Protein AF-A0A7N4PPQ4-F1 (afdb_monomer_lite)

Structure (mmCIF, N/CA/C/O backbone):
data_AF-A0A7N4PPQ4-F1
#
_entry.id   AF-A0A7N4PPQ4-F1
#
loop_
_atom_site.group_PDB
_atom_site.id
_atom_site.type_symbol
_atom_site.label_atom_id
_atom_site.label_alt_id
_atom_site.label_comp_id
_atom_site.label_asym_id
_atom_site.label_entity_id
_atom_site.label_seq_id
_atom_site.pdbx_PDB_ins_code
_atom_site.Cartn_x
_atom_site.Cartn_y
_atom_site.Cartn_z
_atom_site.occupancy
_atom_site.B_iso_or_equiv
_atom_site.auth_seq_id
_atom_site.auth_comp_id
_atom_site.auth_asym_id
_atom_site.auth_atom_id
_atom_site.pdbx_PDB_model_num
ATOM 1 N N . MET A 1 1 ? 6.849 7.193 77.019 1.00 42.78 1 MET A N 1
ATOM 2 C CA . MET A 1 1 ? 5.986 6.550 76.011 1.00 42.78 1 MET A CA 1
ATOM 3 C C . MET A 1 1 ? 5.806 7.582 74.919 1.00 42.78 1 MET A C 1
ATOM 5 O O . MET A 1 1 ? 5.351 8.672 75.231 1.00 42.78 1 MET A O 1
ATOM 9 N N . GLU A 1 2 ? 6.365 7.298 73.743 1.00 38.66 2 GLU A N 1
ATOM 10 C CA . GLU A 1 2 ? 6.450 8.199 72.587 1.00 38.66 2 GLU A CA 1
ATOM 11 C C . GLU A 1 2 ? 5.072 8.502 71.993 1.00 38.66 2 GLU A C 1
ATOM 13 O O . GLU A 1 2 ? 4.252 7.597 71.858 1.00 38.66 2 GLU A O 1
ATOM 18 N N . ASP A 1 3 ? 4.867 9.759 71.603 1.00 46.66 3 ASP A N 1
ATOM 19 C CA . ASP A 1 3 ? 3.750 10.216 70.779 1.00 46.66 3 ASP A CA 1
ATOM 20 C C . ASP A 1 3 ? 4.324 10.508 69.380 1.00 46.66 3 ASP A C 1
ATOM 22 O O . ASP A 1 3 ? 5.116 11.437 69.201 1.00 46.66 3 ASP A O 1
ATOM 26 N N . GLY A 1 4 ? 4.053 9.617 68.422 1.00 46.53 4 GLY A N 1
ATOM 27 C CA . GLY A 1 4 ? 4.576 9.672 67.052 1.00 46.53 4 GLY A CA 1
ATOM 28 C C . GLY A 1 4 ? 3.547 10.263 66.078 1.00 46.53 4 GLY A C 1
ATOM 29 O O . GLY A 1 4 ? 2.352 10.057 66.271 1.00 46.53 4 GLY A O 1
ATOM 30 N N . PRO A 1 5 ? 3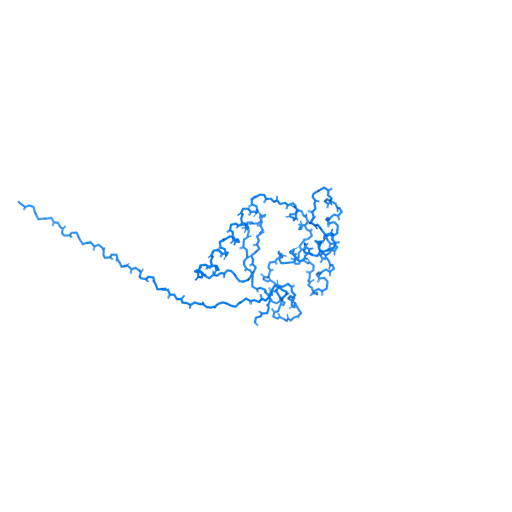.962 10.986 65.019 1.00 52.06 5 PRO A N 1
ATOM 31 C CA . PRO A 1 5 ? 3.038 11.744 64.183 1.00 52.06 5 PRO A CA 1
ATOM 32 C C . PRO A 1 5 ? 2.217 10.839 63.254 1.00 52.06 5 PRO A C 1
ATOM 34 O O . PRO A 1 5 ? 2.758 10.016 62.509 1.00 52.06 5 PRO A O 1
ATOM 37 N N . ASP A 1 6 ? 0.900 11.058 63.257 1.00 54.75 6 ASP A N 1
ATOM 38 C CA . ASP A 1 6 ? -0.069 10.416 62.370 1.00 54.75 6 ASP A CA 1
ATOM 39 C C . ASP A 1 6 ? 0.325 10.568 60.895 1.00 54.75 6 ASP A C 1
ATOM 41 O O . ASP A 1 6 ? 0.257 11.642 60.286 1.00 54.75 6 ASP A O 1
ATOM 45 N N . THR A 1 7 ? 0.721 9.453 60.286 1.00 51.72 7 THR A N 1
ATOM 46 C CA . THR A 1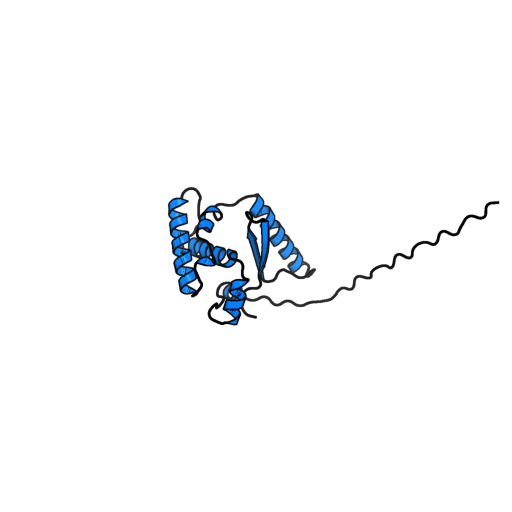 7 ? 1.053 9.399 58.865 1.00 51.72 7 THR A CA 1
ATOM 47 C C . THR A 1 7 ? -0.244 9.452 58.055 1.00 51.72 7 THR A C 1
ATOM 49 O O . THR A 1 7 ? -0.927 8.441 57.876 1.00 51.72 7 THR A O 1
ATOM 52 N N . LYS A 1 8 ? -0.608 10.638 57.549 1.00 55.53 8 LYS A N 1
ATOM 53 C CA . LYS A 1 8 ? -1.697 10.804 56.571 1.00 55.53 8 LYS A CA 1
ATOM 54 C C . LYS A 1 8 ? -1.403 9.954 55.331 1.00 55.53 8 LYS A C 1
ATOM 56 O O . LYS A 1 8 ? -0.607 10.341 54.479 1.00 55.53 8 LYS A O 1
ATOM 61 N N . LYS A 1 9 ? -2.061 8.796 55.217 1.00 56.31 9 LYS A N 1
ATOM 62 C CA . LYS A 1 9 ? -2.070 7.992 53.989 1.00 56.31 9 LYS A CA 1
ATOM 63 C C . LYS A 1 9 ? -2.677 8.831 52.864 1.00 56.31 9 LYS A C 1
ATOM 65 O O . LYS A 1 9 ? -3.834 9.239 52.951 1.00 56.31 9 LYS A O 1
ATOM 70 N N . ALA A 1 10 ? -1.895 9.089 51.819 1.00 58.28 10 ALA A N 1
ATOM 71 C CA . ALA A 1 10 ? -2.388 9.686 50.588 1.00 58.28 10 ALA A CA 1
ATOM 72 C C . ALA A 1 10 ? -3.494 8.787 50.015 1.00 58.28 10 ALA A C 1
ATOM 74 O O . ALA A 1 10 ? -3.274 7.605 49.745 1.00 58.28 10 ALA A O 1
ATOM 75 N N . LYS A 1 11 ? -4.700 9.339 49.883 1.00 59.59 11 LYS A N 1
ATOM 76 C CA . LYS A 1 11 ? -5.835 8.671 49.253 1.00 59.59 11 LYS A CA 1
ATOM 77 C C . LYS A 1 11 ? -5.504 8.535 47.764 1.00 59.59 11 LYS A C 1
ATOM 79 O O . LYS A 1 11 ? -5.568 9.515 47.031 1.00 59.59 11 LYS A O 1
ATOM 84 N N . LEU A 1 12 ? -5.087 7.340 47.341 1.00 60.00 12 LEU A N 1
ATOM 85 C CA . LEU A 1 12 ? -5.049 6.973 45.927 1.00 60.00 12 LEU A CA 1
ATOM 86 C C . LEU A 1 12 ? -6.494 7.013 45.420 1.00 60.00 12 LEU A C 1
ATOM 88 O O . LEU A 1 12 ? -7.286 6.121 45.713 1.00 60.00 12 LEU A O 1
ATOM 92 N N . GLU A 1 13 ? -6.851 8.088 44.725 1.00 62.00 13 GLU A N 1
ATOM 93 C CA . GLU A 1 13 ? -8.080 8.160 43.941 1.00 62.00 13 GLU A CA 1
ATOM 94 C C . GLU A 1 13 ? -7.976 7.074 42.860 1.00 62.00 13 GLU A C 1
ATOM 96 O O . GLU A 1 13 ? -7.154 7.156 41.948 1.00 62.00 13 GLU A O 1
ATOM 101 N N . ALA A 1 14 ? -8.738 5.991 43.022 1.00 63.66 14 ALA A N 1
ATOM 102 C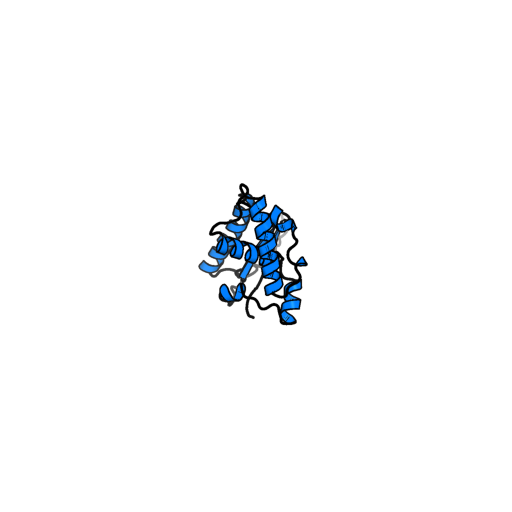 CA . ALA A 1 14 ? -8.799 4.921 42.043 1.00 63.66 14 ALA A CA 1
ATOM 103 C C . ALA A 1 14 ? -9.497 5.467 40.795 1.00 63.66 14 ALA A C 1
ATOM 105 O O . ALA A 1 14 ? -10.707 5.682 40.805 1.00 63.66 14 ALA A O 1
ATOM 106 N N . THR A 1 15 ? -8.736 5.723 39.733 1.00 72.00 15 THR A N 1
ATOM 107 C CA . THR A 1 15 ? -9.292 6.099 38.433 1.00 72.00 15 THR A CA 1
ATOM 108 C C . THR A 1 15 ? -10.144 4.942 37.915 1.00 72.00 15 THR A C 1
ATOM 110 O O . THR A 1 15 ? -9.629 3.946 37.405 1.00 72.00 15 THR A O 1
ATOM 113 N N . GLU A 1 16 ? -11.459 5.045 38.087 1.00 76.44 16 GLU A N 1
ATOM 114 C CA . GLU A 1 16 ? -12.406 4.045 37.610 1.00 76.44 16 GLU A CA 1
ATOM 115 C C . GLU A 1 16 ? -12.423 4.057 36.075 1.00 76.44 16 GLU A C 1
ATOM 117 O O . GLU A 1 16 ? -12.710 5.070 35.435 1.00 76.44 16 GLU A O 1
ATOM 122 N N . THR A 1 17 ? -12.062 2.929 35.461 1.00 80.44 17 THR A N 1
ATOM 123 C CA . THR A 1 17 ? -12.085 2.785 34.002 1.00 80.44 17 THR A CA 1
ATOM 124 C C . THR A 1 17 ? -13.473 2.324 33.576 1.00 80.44 17 THR A C 1
ATOM 126 O O . THR A 1 17 ? -13.873 1.200 33.876 1.00 80.44 17 THR A O 1
ATOM 129 N N . THR A 1 18 ? -14.209 3.169 32.855 1.00 85.06 18 THR A N 1
ATOM 130 C CA . THR A 1 18 ? -15.525 2.814 32.307 1.00 85.06 18 THR A CA 1
ATOM 131 C C . THR A 1 18 ? -15.390 2.266 30.886 1.00 85.06 18 THR A C 1
ATOM 133 O O . THR A 1 18 ? -14.704 2.834 30.036 1.00 85.06 18 THR A O 1
ATOM 136 N N . MET A 1 19 ? -16.036 1.130 30.609 1.00 88.75 19 MET A N 1
ATOM 137 C CA . MET A 1 19 ? -16.064 0.549 29.263 1.00 88.75 19 MET A CA 1
ATOM 138 C C . MET A 1 19 ? -17.165 1.209 28.431 1.00 88.75 19 MET A C 1
ATOM 140 O O . MET A 1 19 ? -18.334 1.190 28.812 1.00 88.75 19 MET A O 1
ATOM 144 N N . VAL A 1 20 ? -16.804 1.751 27.266 1.00 93.81 20 VAL A N 1
ATOM 145 C CA . VAL A 1 20 ? -17.749 2.375 26.329 1.00 93.81 20 VAL A CA 1
ATOM 146 C C . VAL A 1 20 ? -17.803 1.566 25.041 1.00 93.81 20 VAL A C 1
ATOM 148 O O . VAL A 1 20 ? -16.781 1.332 24.399 1.00 93.81 20 VAL A O 1
ATOM 151 N N . LYS A 1 21 ? -19.011 1.170 24.627 1.00 94.94 21 LYS A N 1
ATOM 152 C CA . LYS A 1 21 ? -19.228 0.520 23.330 1.00 94.94 21 LYS A CA 1
ATOM 153 C C . LYS A 1 21 ? -19.153 1.559 22.212 1.00 94.94 21 LYS A C 1
ATOM 155 O O . LYS A 1 21 ? -19.837 2.579 22.262 1.00 94.94 21 LYS A O 1
ATOM 160 N N . LYS A 1 22 ? -18.356 1.275 21.185 1.00 95.75 22 LYS A N 1
ATOM 161 C CA . LYS A 1 22 ? -18.271 2.062 19.948 1.00 95.75 22 LYS A CA 1
ATOM 162 C C . LYS A 1 22 ? -18.551 1.163 18.748 1.00 95.75 22 LYS A C 1
ATOM 164 O O . LYS A 1 22 ? -18.380 -0.050 18.825 1.00 95.75 22 LYS A O 1
ATOM 169 N N . LYS A 1 23 ? -18.981 1.769 17.643 1.00 95.88 23 LYS A N 1
ATOM 170 C CA . LYS A 1 23 ? -19.191 1.097 16.358 1.00 95.88 23 LYS A CA 1
ATOM 171 C C . LYS A 1 23 ? -18.357 1.802 15.295 1.00 95.88 23 LYS A C 1
ATOM 173 O O . LYS A 1 23 ? -18.353 3.028 15.244 1.00 95.88 23 LYS A O 1
ATOM 178 N N . VAL A 1 24 ? -17.682 1.023 14.457 1.00 94.56 24 VAL A N 1
ATOM 179 C CA . VAL A 1 24 ? -16.916 1.493 13.296 1.00 94.56 24 VAL A CA 1
ATOM 180 C C . VAL A 1 24 ? -17.417 0.727 12.073 1.00 94.56 24 VAL A C 1
ATOM 182 O O . VAL A 1 24 ? -17.731 -0.458 12.181 1.00 94.56 24 VAL A O 1
ATOM 185 N N . LEU A 1 25 ? -17.551 1.411 10.939 1.00 95.25 25 LEU A N 1
ATOM 186 C CA . LEU A 1 25 ? -17.927 0.814 9.659 1.00 95.25 25 LEU A CA 1
ATOM 187 C C . LEU A 1 25 ? -16.700 0.779 8.747 1.00 95.25 25 LEU A C 1
ATOM 189 O O . LEU A 1 25 ? -15.931 1.738 8.713 1.00 95.25 25 LEU A O 1
ATOM 193 N N . PHE A 1 26 ? -16.538 -0.326 8.028 1.00 96.75 26 PHE A N 1
ATOM 194 C CA . PHE A 1 26 ? -15.489 -0.532 7.034 1.00 96.75 26 PHE A CA 1
ATOM 195 C C . PHE A 1 26 ? -16.135 -0.659 5.655 1.00 96.75 26 PHE A C 1
ATOM 197 O O . PHE A 1 26 ? -17.248 -1.181 5.547 1.00 96.75 26 PHE A O 1
ATOM 204 N N . CYS A 1 27 ? -15.440 -0.198 4.618 1.00 96.69 27 CYS A N 1
ATOM 205 C CA . CYS A 1 27 ? -15.856 -0.381 3.231 1.00 96.69 27 CYS A CA 1
ATOM 206 C C . CYS A 1 27 ? -15.291 -1.692 2.642 1.00 96.69 27 CYS A C 1
ATOM 208 O O . CYS A 1 27 ? -14.309 -2.240 3.159 1.00 96.69 27 CYS A O 1
ATOM 210 N N . PRO A 1 28 ? -15.893 -2.219 1.562 1.00 97.38 28 PRO A N 1
ATOM 211 C CA . PRO A 1 28 ? -15.308 -3.286 0.761 1.00 97.38 28 PRO A CA 1
ATOM 212 C C . PRO A 1 28 ? -13.924 -2.918 0.214 1.00 97.38 28 PRO A C 1
ATOM 214 O O . PRO A 1 28 ? -13.694 -1.800 -0.240 1.00 97.38 28 PRO A O 1
ATOM 217 N N . PHE A 1 29 ? -13.024 -3.902 0.155 1.00 95.06 29 PHE A N 1
ATOM 218 C CA . PHE A 1 29 ? -11.653 -3.705 -0.332 1.00 95.06 29 PHE A CA 1
ATOM 219 C C . PHE A 1 29 ? -11.588 -3.139 -1.758 1.00 95.06 29 PHE A C 1
ATOM 221 O O . PHE A 1 29 ? -10.767 -2.273 -2.036 1.00 95.06 29 PHE A O 1
ATOM 228 N N . LYS A 1 30 ? -12.500 -3.569 -2.641 1.00 95.19 30 LYS A N 1
ATOM 229 C CA . LYS A 1 30 ? -12.609 -3.040 -4.007 1.00 95.19 30 LYS A CA 1
ATOM 230 C C . LYS A 1 30 ? -12.797 -1.520 -4.014 1.00 95.19 30 LYS A C 1
ATOM 232 O O . LYS A 1 30 ? -12.085 -0.821 -4.719 1.00 95.19 30 LYS A O 1
ATOM 237 N N . GLU A 1 31 ? -13.706 -1.006 -3.189 1.00 95.38 31 GLU A N 1
ATOM 238 C CA . GLU A 1 31 ? -13.972 0.434 -3.112 1.00 95.38 31 GLU A CA 1
ATOM 239 C C . GLU A 1 31 ? -12.790 1.207 -2.505 1.00 95.38 31 GLU A C 1
ATOM 241 O O . GLU A 1 31 ? -12.573 2.369 -2.835 1.00 95.38 31 GLU A O 1
ATOM 246 N N . ALA A 1 32 ? -12.012 0.561 -1.633 1.00 95.62 32 ALA A N 1
ATOM 247 C CA . ALA A 1 32 ? -10.805 1.133 -1.045 1.00 95.62 32 ALA A CA 1
ATOM 248 C C . ALA A 1 32 ? -9.616 1.186 -2.029 1.00 95.62 32 ALA A C 1
ATOM 250 O O . ALA A 1 32 ? -8.717 2.001 -1.835 1.00 95.62 32 ALA A O 1
ATOM 251 N N . LEU A 1 33 ? -9.614 0.341 -3.071 1.00 94.81 33 LEU A N 1
ATOM 252 C CA . LEU A 1 33 ? -8.633 0.355 -4.166 1.00 94.81 33 LEU A CA 1
ATOM 253 C C . LEU A 1 33 ? -9.059 1.235 -5.352 1.00 94.81 33 LEU A C 1
ATOM 255 O O . LEU A 1 33 ? -8.210 1.749 -6.073 1.00 94.81 33 LEU A O 1
ATOM 259 N N . GLU A 1 34 ? -10.359 1.406 -5.575 1.00 93.06 34 GLU A N 1
ATOM 260 C CA . GLU A 1 34 ? -10.918 2.149 -6.712 1.00 93.06 34 GLU A CA 1
ATOM 261 C C . GLU A 1 34 ? -11.390 3.551 -6.284 1.00 93.06 34 GLU A C 1
ATOM 263 O O . GLU A 1 34 ? -12.492 3.992 -6.612 1.00 93.06 34 GLU A O 1
ATOM 268 N N . VAL A 1 35 ? -10.561 4.258 -5.506 1.00 92.12 35 VAL A N 1
ATOM 269 C CA . VAL A 1 35 ? -10.861 5.626 -5.055 1.00 92.12 35 VAL A CA 1
ATOM 270 C C . VAL A 1 35 ? -10.896 6.584 -6.247 1.00 92.12 35 VAL A C 1
ATOM 272 O O . VAL A 1 35 ? -9.930 6.693 -6.999 1.00 92.12 35 VAL A O 1
ATOM 275 N N . ASP A 1 36 ? -11.993 7.331 -6.379 1.00 90.44 36 ASP A N 1
ATOM 276 C CA . ASP A 1 36 ? -12.122 8.404 -7.364 1.00 90.44 36 ASP A CA 1
ATOM 277 C C . ASP A 1 36 ? -11.404 9.682 -6.893 1.00 90.44 36 ASP A C 1
ATOM 279 O O . ASP A 1 36 ? -11.823 10.347 -5.939 1.00 90.44 36 ASP A O 1
ATOM 283 N N . TRP A 1 37 ? -10.333 10.045 -7.601 1.00 90.75 37 TRP A N 1
ATOM 284 C CA . TRP A 1 37 ? -9.505 11.224 -7.328 1.00 90.75 37 TRP A CA 1
ATOM 285 C C . TRP A 1 37 ? -9.948 12.490 -8.077 1.00 90.75 37 TRP A C 1
ATOM 287 O O . TRP A 1 37 ? -9.327 13.546 -7.926 1.00 90.75 37 TRP A O 1
ATOM 297 N N . SER A 1 38 ? -11.028 12.428 -8.861 1.00 87.06 38 SER A N 1
ATOM 298 C CA . SER A 1 38 ? -11.466 13.537 -9.718 1.00 87.06 38 SER A CA 1
ATOM 299 C C . SER A 1 38 ? -12.121 14.695 -8.951 1.00 87.06 38 SER A C 1
ATOM 301 O O . SER A 1 38 ? -11.976 15.861 -9.341 1.00 87.06 38 SER A O 1
ATOM 303 N N . SER A 1 39 ? -12.809 14.402 -7.839 1.00 85.56 39 SER A N 1
ATOM 304 C CA . SER A 1 39 ? -13.523 15.407 -7.038 1.00 85.56 39 SER A CA 1
ATOM 305 C C . SER A 1 39 ? -12.576 16.334 -6.264 1.00 85.56 39 SER A C 1
ATOM 307 O O . SER A 1 39 ? -11.515 15.919 -5.801 1.00 85.56 39 SER A O 1
ATOM 309 N N . ASP A 1 40 ? -12.976 17.586 -6.021 1.00 84.38 40 ASP A N 1
ATOM 310 C CA . ASP A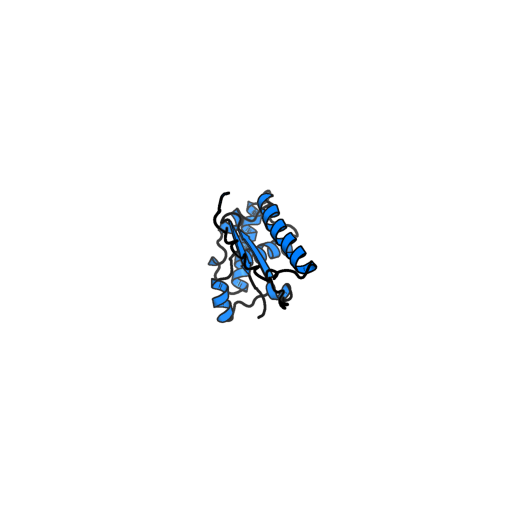 1 40 ? -12.146 18.545 -5.266 1.00 84.38 40 ASP A CA 1
ATOM 311 C C . ASP A 1 40 ? -11.839 18.073 -3.836 1.00 84.38 40 ASP A C 1
ATOM 313 O O . ASP A 1 40 ? -10.742 18.286 -3.312 1.00 84.38 40 ASP A O 1
ATOM 317 N N . LYS A 1 41 ? -12.786 17.362 -3.213 1.00 84.50 41 LYS A N 1
ATOM 318 C CA . LYS A 1 41 ? -12.592 16.738 -1.899 1.00 84.50 41 LYS A CA 1
ATOM 319 C C . LYS A 1 41 ? -11.536 15.633 -1.957 1.00 84.50 41 LYS A C 1
ATOM 321 O O . LYS A 1 41 ? -10.716 15.542 -1.043 1.00 84.50 41 LYS A O 1
ATOM 326 N N . ALA A 1 42 ? -11.543 14.819 -3.011 1.00 83.62 42 ALA A N 1
ATOM 327 C CA . ALA A 1 42 ? -10.550 13.770 -3.206 1.00 83.62 42 ALA A CA 1
ATOM 328 C C . ALA A 1 42 ? -9.172 14.353 -3.533 1.00 83.62 42 ALA A C 1
ATOM 330 O O . ALA A 1 42 ? -8.190 13.917 -2.948 1.00 83.62 42 ALA A O 1
ATOM 331 N N . LYS A 1 43 ? -9.085 15.422 -4.334 1.00 85.75 43 LYS A N 1
ATOM 332 C CA . LYS A 1 43 ? -7.825 16.154 -4.575 1.00 85.75 43 LYS A CA 1
ATOM 333 C C . LYS A 1 43 ? -7.226 16.746 -3.297 1.00 85.75 43 LYS A C 1
ATOM 335 O O . LYS A 1 43 ? -6.007 16.782 -3.142 1.00 85.75 43 LYS A O 1
ATOM 340 N N . ALA A 1 44 ? -8.059 17.218 -2.368 1.00 86.06 44 ALA A N 1
ATOM 341 C CA . ALA A 1 44 ? -7.590 17.676 -1.060 1.00 86.06 44 ALA A CA 1
ATOM 342 C C . ALA A 1 44 ? -7.106 16.512 -0.177 1.00 86.06 44 ALA A C 1
ATOM 344 O O . ALA A 1 44 ? -6.107 16.658 0.529 1.00 86.06 44 ALA A O 1
ATOM 345 N N . ALA A 1 45 ? -7.792 15.365 -0.224 1.00 86.88 45 ALA A N 1
ATOM 346 C CA . ALA A 1 45 ? -7.379 14.150 0.478 1.00 86.88 45 ALA A CA 1
ATOM 347 C C . ALA A 1 45 ? -6.066 13.588 -0.084 1.00 86.88 45 ALA A C 1
ATOM 349 O O . ALA A 1 45 ? -5.173 13.281 0.695 1.00 86.88 45 ALA A O 1
ATOM 350 N N . LEU A 1 46 ? -5.910 13.583 -1.410 1.00 89.94 46 LEU A N 1
ATOM 351 C CA . LEU A 1 46 ? -4.732 13.116 -2.138 1.00 89.94 46 LEU A CA 1
ATOM 352 C C . LEU A 1 46 ? -3.436 13.752 -1.632 1.00 89.94 46 LEU A C 1
ATOM 354 O O . LEU A 1 46 ? -2.445 13.063 -1.442 1.00 89.94 46 LEU A O 1
ATOM 358 N N . ARG A 1 47 ? -3.452 15.060 -1.337 1.00 86.38 47 ARG A N 1
ATOM 359 C CA . ARG A 1 47 ? -2.287 15.784 -0.787 1.00 86.38 47 ARG A CA 1
ATOM 360 C C . ARG A 1 47 ? -1.836 15.275 0.584 1.00 86.38 47 ARG A C 1
ATOM 362 O O . ARG A 1 47 ? -0.746 15.618 1.028 1.00 86.38 47 ARG A O 1
ATOM 369 N N . ARG A 1 48 ? -2.710 14.560 1.290 1.00 88.94 48 ARG A N 1
ATOM 370 C CA . ARG A 1 48 ? -2.464 14.002 2.622 1.00 88.94 48 ARG A CA 1
ATOM 371 C C . ARG A 1 48 ? -2.287 12.490 2.597 1.00 88.94 48 ARG A C 1
ATOM 373 O O . ARG A 1 48 ? -1.826 11.960 3.598 1.00 88.94 48 ARG A O 1
ATOM 380 N N . THR A 1 49 ? -2.664 11.840 1.499 1.00 93.62 49 THR A N 1
ATOM 381 C CA . THR A 1 49 ? -2.525 10.402 1.309 1.00 93.62 49 THR A CA 1
ATOM 382 C C . THR A 1 49 ? -1.057 10.055 1.098 1.00 93.62 49 THR A C 1
ATOM 384 O O . THR A 1 49 ? -0.380 10.685 0.286 1.00 93.62 49 THR A O 1
ATOM 387 N N . THR A 1 50 ? -0.560 9.056 1.827 1.00 95.44 50 THR A N 1
ATOM 388 C CA . THR A 1 50 ? 0.800 8.540 1.606 1.00 95.44 50 THR A CA 1
ATOM 389 C C . THR A 1 50 ? 1.001 8.032 0.170 1.00 95.44 50 THR A C 1
ATOM 391 O O . THR A 1 50 ? 0.105 7.428 -0.426 1.00 95.44 50 THR A O 1
ATOM 394 N N . CYS A 1 51 ? 2.209 8.221 -0.371 1.00 95.88 51 CYS A N 1
ATOM 395 C CA . CYS A 1 51 ? 2.619 7.659 -1.660 1.00 95.88 51 CYS A CA 1
ATOM 396 C C . CYS A 1 51 ? 2.510 6.126 -1.694 1.00 95.88 51 CYS A C 1
ATOM 398 O O . CYS A 1 51 ? 2.286 5.543 -2.755 1.00 95.88 51 CYS A O 1
ATOM 400 N N . ASP A 1 52 ? 2.603 5.477 -0.529 1.00 97.31 52 ASP A N 1
ATOM 401 C CA . ASP A 1 52 ? 2.594 4.019 -0.387 1.00 97.31 52 ASP A CA 1
ATOM 402 C C . ASP A 1 52 ? 1.281 3.381 -0.868 1.00 97.31 52 ASP A C 1
ATOM 404 O O . ASP A 1 52 ? 1.265 2.217 -1.269 1.00 97.31 52 ASP A O 1
ATOM 408 N N . TYR A 1 53 ? 0.182 4.146 -0.899 1.00 97.31 53 TYR A N 1
ATOM 409 C CA . TYR A 1 53 ? -1.059 3.697 -1.529 1.00 97.31 53 TYR A CA 1
ATOM 410 C C . TYR A 1 53 ? -0.870 3.460 -3.032 1.00 97.31 53 TYR A C 1
ATOM 412 O O . TYR A 1 53 ? -1.280 2.427 -3.557 1.00 97.31 53 TYR A O 1
ATOM 420 N N . PHE A 1 54 ? -0.210 4.386 -3.729 1.00 97.44 54 PHE A N 1
ATOM 421 C CA . PHE A 1 54 ? 0.084 4.242 -5.154 1.00 97.44 54 PHE A CA 1
ATOM 422 C C . PHE A 1 54 ? 1.145 3.168 -5.396 1.00 97.44 54 PHE A C 1
ATOM 424 O O . PHE A 1 54 ? 1.033 2.417 -6.362 1.00 97.44 54 PHE A O 1
ATOM 431 N N . LEU A 1 55 ? 2.118 3.023 -4.489 1.00 98.12 55 LEU A N 1
ATOM 432 C CA . LEU A 1 55 ? 3.084 1.923 -4.538 1.00 98.12 55 LEU A CA 1
ATOM 433 C C . LEU A 1 55 ? 2.384 0.558 -4.479 1.00 98.12 55 LEU A C 1
ATOM 435 O O . LEU A 1 55 ? 2.660 -0.311 -5.305 1.00 98.12 55 LEU A O 1
ATOM 439 N N . LEU A 1 56 ? 1.435 0.383 -3.552 1.00 98.19 56 LEU A N 1
ATOM 440 C CA . LEU A 1 56 ? 0.621 -0.831 -3.467 1.00 98.19 56 LEU A CA 1
ATOM 441 C C . LEU A 1 56 ? -0.098 -1.113 -4.795 1.00 98.19 56 LEU A C 1
ATOM 443 O O . LEU A 1 56 ? -0.077 -2.244 -5.271 1.00 98.19 56 LEU A O 1
ATOM 447 N N . GLN A 1 57 ? -0.703 -0.094 -5.405 1.00 97.81 57 GLN A N 1
ATOM 448 C CA . GLN A 1 57 ? -1.424 -0.228 -6.674 1.00 97.81 57 GLN A CA 1
ATOM 449 C C . GLN A 1 57 ? -0.504 -0.677 -7.821 1.00 97.81 57 GLN A C 1
ATOM 451 O O . GLN A 1 57 ? -0.845 -1.600 -8.565 1.00 97.81 57 GLN A O 1
ATOM 456 N N . VAL A 1 58 ? 0.692 -0.089 -7.921 1.00 98.44 58 VAL A N 1
ATOM 457 C CA . VAL A 1 58 ? 1.711 -0.478 -8.910 1.00 98.44 58 VAL A CA 1
ATOM 458 C C . VAL A 1 58 ? 2.140 -1.934 -8.718 1.00 98.44 58 VAL A C 1
ATOM 460 O O . VAL A 1 58 ? 2.152 -2.704 -9.680 1.00 98.44 58 VAL A O 1
ATOM 463 N N . LEU A 1 59 ? 2.425 -2.350 -7.480 1.00 98.50 59 LEU A N 1
ATOM 464 C CA . LEU A 1 59 ? 2.836 -3.725 -7.173 1.00 98.50 59 LEU A CA 1
ATOM 465 C C . LEU A 1 59 ? 1.711 -4.743 -7.426 1.00 98.50 59 LEU A C 1
ATOM 467 O O . LEU A 1 59 ? 1.962 -5.818 -7.972 1.00 98.50 59 LEU A O 1
ATOM 471 N N . LEU A 1 60 ? 0.460 -4.406 -7.094 1.00 98.38 60 LEU A N 1
ATOM 472 C CA . LEU A 1 60 ? -0.701 -5.252 -7.395 1.00 98.38 60 LEU A CA 1
ATOM 473 C C . LEU A 1 60 ? -0.901 -5.426 -8.906 1.00 98.38 60 LEU A C 1
ATOM 475 O O . LEU A 1 60 ? -1.192 -6.538 -9.363 1.00 98.38 60 LEU A O 1
ATOM 479 N N . LYS A 1 61 ? -0.711 -4.359 -9.692 1.00 98.44 61 LYS A N 1
ATOM 480 C CA . LYS A 1 61 ? -0.775 -4.433 -11.156 1.00 98.44 61 LYS A CA 1
ATOM 481 C C . LYS A 1 61 ? 0.361 -5.281 -11.724 1.00 98.44 61 LYS A C 1
ATOM 483 O O . LYS A 1 61 ? 0.091 -6.167 -12.531 1.00 98.44 61 LYS A O 1
ATOM 488 N N . PHE A 1 62 ? 1.590 -5.094 -11.241 1.00 98.69 62 PHE A N 1
ATOM 489 C CA . PHE A 1 62 ? 2.731 -5.931 -11.621 1.00 98.69 62 PHE A CA 1
ATOM 490 C C . PHE A 1 62 ? 2.444 -7.416 -11.363 1.00 98.69 62 PHE A C 1
ATOM 492 O O . PHE A 1 62 ? 2.589 -8.244 -12.264 1.00 98.69 62 PHE A O 1
ATOM 499 N N . ARG A 1 63 ? 1.959 -7.749 -10.159 1.00 98.50 63 ARG A N 1
ATOM 500 C CA . ARG A 1 63 ? 1.594 -9.123 -9.788 1.00 98.50 63 ARG A CA 1
ATOM 501 C C . ARG A 1 63 ? 0.503 -9.693 -10.690 1.00 98.50 63 ARG A C 1
ATOM 503 O O . ARG A 1 63 ? 0.572 -10.863 -11.058 1.00 98.50 63 ARG A O 1
ATOM 510 N N . THR A 1 64 ? -0.480 -8.876 -11.058 1.00 98.25 64 THR A N 1
ATOM 511 C CA . THR A 1 64 ? -1.560 -9.269 -11.975 1.00 98.25 64 THR A CA 1
ATOM 512 C C . THR A 1 64 ? -1.021 -9.608 -13.365 1.00 98.25 64 THR A C 1
ATOM 514 O O . THR A 1 64 ? -1.420 -10.617 -13.942 1.00 98.25 64 THR A O 1
ATOM 517 N N . ASP A 1 65 ? -0.087 -8.811 -13.881 1.00 97.94 65 ASP A N 1
ATOM 518 C CA . ASP A 1 65 ? 0.441 -8.974 -15.240 1.00 97.94 65 ASP A CA 1
ATOM 519 C C . ASP A 1 65 ? 1.481 -10.093 -15.351 1.00 97.94 65 ASP A C 1
ATOM 521 O O . ASP A 1 65 ? 1.541 -10.797 -16.360 1.00 97.94 65 ASP A O 1
ATOM 525 N N . LYS A 1 66 ? 2.328 -10.251 -14.328 1.00 98.00 66 LYS A N 1
ATOM 526 C CA . LYS A 1 66 ? 3.455 -11.197 -14.340 1.00 98.00 66 LYS A CA 1
ATOM 527 C C . LYS A 1 66 ? 3.168 -12.510 -13.620 1.00 98.00 66 LYS A C 1
ATOM 529 O O . LYS A 1 66 ? 3.913 -13.467 -13.813 1.00 98.00 66 LYS A O 1
ATOM 534 N N . GLY A 1 67 ? 2.142 -12.565 -12.771 1.00 98.25 67 GLY A N 1
ATOM 535 C CA . GLY A 1 67 ? 1.874 -13.720 -11.908 1.00 98.25 67 GLY A CA 1
ATOM 536 C C . GLY A 1 67 ? 2.934 -13.943 -10.819 1.00 98.25 67 GLY A C 1
ATOM 537 O O . GLY A 1 67 ? 2.973 -15.014 -10.219 1.00 98.25 67 GLY A O 1
ATOM 538 N N . ARG A 1 68 ? 3.801 -12.951 -10.575 1.00 98.12 68 ARG A N 1
ATOM 539 C CA . ARG A 1 68 ? 4.856 -12.942 -9.550 1.00 98.12 68 ARG A CA 1
ATOM 540 C C . ARG A 1 68 ? 5.107 -11.519 -9.054 1.00 98.12 68 ARG A C 1
ATOM 542 O O . ARG A 1 68 ? 4.700 -10.567 -9.713 1.00 98.12 68 ARG A O 1
ATOM 549 N N . ASP A 1 69 ? 5.815 -11.389 -7.940 1.00 98.44 69 ASP A N 1
ATOM 550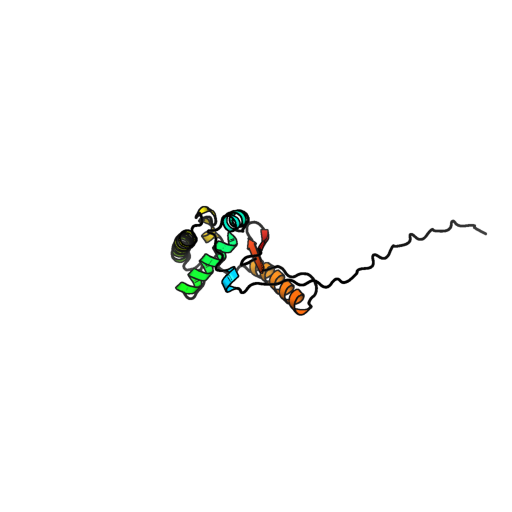 C CA . ASP A 1 69 ? 6.329 -10.103 -7.458 1.00 98.44 69 ASP A CA 1
ATOM 551 C C . ASP A 1 69 ? 7.661 -9.726 -8.138 1.00 98.44 69 ASP A C 1
ATOM 553 O O . ASP A 1 69 ? 8.278 -10.581 -8.795 1.00 98.44 69 ASP A O 1
ATOM 557 N N . PRO A 1 70 ? 8.111 -8.460 -8.021 1.00 98.00 70 PRO A N 1
ATOM 558 C CA . PRO A 1 70 ? 9.429 -8.039 -8.491 1.00 98.00 70 PRO A CA 1
ATOM 559 C C . PRO A 1 70 ? 10.557 -8.804 -7.787 1.00 98.00 70 PRO A C 1
ATOM 561 O O . PRO A 1 70 ? 10.548 -8.957 -6.561 1.00 98.00 70 PRO A O 1
ATOM 564 N N . GLN A 1 71 ? 11.541 -9.282 -8.552 1.00 96.62 71 GLN A N 1
ATOM 565 C CA . GLN A 1 71 ? 12.646 -10.097 -8.033 1.00 96.62 71 GLN A CA 1
ATOM 566 C C . GLN A 1 71 ? 13.997 -9.428 -8.282 1.00 96.62 71 GLN A C 1
ATOM 568 O O . GLN A 1 71 ? 14.225 -8.823 -9.326 1.00 96.62 71 GLN A O 1
ATOM 573 N N . SER A 1 72 ? 14.920 -9.577 -7.331 1.00 95.62 72 SER A N 1
ATOM 574 C CA . SER A 1 72 ? 16.269 -9.003 -7.429 1.00 95.62 72 SER A CA 1
ATOM 575 C C . SER A 1 72 ? 17.068 -9.564 -8.610 1.00 95.62 72 SER A C 1
ATOM 577 O O . SER A 1 72 ? 17.860 -8.843 -9.211 1.00 95.62 72 SER A O 1
ATOM 579 N N . ASP A 1 73 ? 16.825 -10.822 -8.985 1.00 96.88 73 ASP A N 1
ATOM 580 C CA . ASP A 1 73 ? 17.496 -11.484 -10.113 1.00 96.88 73 ASP A CA 1
ATOM 581 C C . ASP A 1 73 ? 17.126 -10.851 -11.466 1.00 96.88 73 ASP A C 1
ATOM 583 O O . ASP A 1 73 ? 17.924 -10.863 -12.401 1.00 96.88 73 ASP A O 1
ATOM 587 N N . THR A 1 74 ? 15.932 -10.257 -11.559 1.00 97.38 74 THR A N 1
ATOM 588 C CA . THR A 1 74 ? 15.402 -9.563 -12.743 1.00 97.38 74 THR A CA 1
ATOM 589 C C . THR A 1 74 ? 15.257 -8.061 -12.504 1.00 97.38 74 THR A C 1
ATOM 591 O O . THR A 1 74 ? 14.442 -7.410 -13.153 1.00 97.38 74 THR A O 1
ATOM 594 N N . TYR A 1 75 ? 16.056 -7.489 -11.590 1.00 97.56 75 TYR A N 1
ATOM 595 C CA . TYR A 1 75 ? 15.900 -6.106 -11.121 1.00 97.56 75 TYR A CA 1
ATOM 596 C C . TYR A 1 75 ? 15.812 -5.075 -12.252 1.00 97.56 75 TYR A C 1
ATOM 598 O O . TYR A 1 75 ? 14.959 -4.195 -12.195 1.00 97.56 75 TYR A O 1
ATOM 606 N N . GLY A 1 76 ? 16.661 -5.174 -13.282 1.00 98.00 76 GLY A N 1
ATOM 607 C CA . GLY A 1 76 ? 16.659 -4.225 -14.402 1.00 98.00 76 GLY A CA 1
ATOM 608 C C . GLY A 1 76 ? 15.341 -4.229 -15.181 1.00 98.00 76 GLY A C 1
ATOM 609 O O . GLY A 1 76 ? 14.709 -3.186 -15.326 1.00 98.00 76 GLY A O 1
ATOM 610 N N . GLU A 1 77 ? 14.904 -5.412 -15.616 1.00 98.12 77 GLU A N 1
ATOM 611 C CA . GLU A 1 77 ? 13.659 -5.597 -16.376 1.00 98.12 77 GLU A CA 1
ATOM 612 C C . GLU A 1 77 ? 12.420 -5.258 -15.536 1.00 98.12 77 GLU A C 1
ATOM 614 O O . GLU A 1 77 ? 11.491 -4.601 -16.009 1.00 98.12 77 GLU A O 1
ATOM 619 N N . ASP A 1 78 ? 12.406 -5.686 -14.273 1.00 98.44 78 ASP A N 1
ATOM 620 C CA . ASP A 1 78 ? 11.281 -5.448 -13.375 1.00 98.44 78 ASP A CA 1
ATOM 621 C C . ASP A 1 78 ? 11.172 -3.970 -12.991 1.00 98.44 78 ASP A C 1
ATOM 623 O O . ASP A 1 78 ? 10.063 -3.445 -12.941 1.00 98.44 78 ASP A O 1
ATOM 627 N N . SER A 1 79 ? 12.294 -3.276 -12.770 1.00 98.50 79 SER A N 1
ATOM 628 C CA . SER A 1 79 ? 12.295 -1.837 -12.470 1.00 98.50 79 SER A CA 1
ATOM 629 C C . SER A 1 79 ? 11.753 -1.016 -13.638 1.00 98.50 79 SER A C 1
ATOM 631 O O . SER A 1 79 ? 10.941 -0.116 -13.426 1.00 98.50 79 SER A O 1
ATOM 633 N N . GLU A 1 80 ? 12.156 -1.341 -14.870 1.00 98.44 80 GLU A N 1
ATOM 634 C CA . GLU A 1 80 ? 11.649 -0.670 -16.073 1.00 98.44 80 GLU A CA 1
ATOM 635 C C . GLU A 1 80 ? 10.133 -0.859 -16.212 1.00 98.44 80 GLU A C 1
ATOM 637 O O . GLU A 1 80 ? 9.391 0.106 -16.414 1.00 98.44 80 GLU A O 1
ATOM 642 N N . LEU A 1 81 ? 9.646 -2.086 -16.004 1.00 98.50 81 LEU A N 1
ATOM 643 C CA . LEU A 1 81 ? 8.214 -2.362 -16.041 1.00 98.50 81 LEU A CA 1
ATOM 644 C C . LEU A 1 81 ? 7.448 -1.679 -14.898 1.00 98.50 81 LEU A C 1
ATOM 646 O O . LEU A 1 81 ? 6.351 -1.173 -15.127 1.00 98.50 81 LEU A O 1
ATOM 650 N N . LEU A 1 82 ? 7.990 -1.645 -13.679 1.00 98.69 82 LEU A N 1
ATOM 651 C CA . LEU A 1 82 ? 7.359 -0.961 -12.546 1.00 98.69 82 LEU A CA 1
ATOM 652 C C . LEU A 1 82 ? 7.188 0.539 -12.817 1.00 98.69 82 LEU A C 1
ATOM 654 O O . LEU A 1 82 ? 6.129 1.094 -12.520 1.00 98.69 82 LEU A O 1
ATOM 658 N N . LEU A 1 83 ? 8.194 1.186 -13.415 1.00 98.44 83 LEU A N 1
ATOM 659 C CA . LEU A 1 83 ? 8.117 2.592 -13.822 1.00 98.44 83 LEU A CA 1
ATOM 660 C C . LEU A 1 83 ? 7.051 2.815 -14.901 1.00 98.44 83 LEU A C 1
ATOM 662 O O . LEU A 1 83 ? 6.282 3.774 -14.807 1.00 98.44 83 LEU A O 1
ATOM 666 N N . GLN A 1 84 ? 6.959 1.913 -15.884 1.00 98.38 84 GLN A N 1
ATOM 667 C CA . GLN A 1 84 ? 5.914 1.971 -16.907 1.00 98.38 84 GLN A CA 1
ATOM 668 C C . GLN A 1 84 ? 4.516 1.825 -16.289 1.00 98.38 84 GLN A C 1
ATOM 670 O O . GLN A 1 84 ? 3.654 2.674 -16.509 1.00 98.38 84 GLN A O 1
ATOM 675 N N . ILE A 1 85 ? 4.317 0.808 -15.442 1.00 98.50 85 ILE A N 1
ATOM 676 C CA . ILE A 1 85 ? 3.048 0.569 -14.737 1.00 98.50 85 ILE A CA 1
ATOM 677 C C . ILE A 1 85 ? 2.657 1.784 -13.896 1.00 98.50 85 ILE A C 1
ATOM 679 O O . ILE A 1 85 ? 1.491 2.176 -13.899 1.00 98.50 85 ILE A O 1
ATOM 683 N N . ARG A 1 86 ? 3.612 2.393 -13.183 1.00 98.31 86 ARG A N 1
ATOM 684 C CA . ARG A 1 86 ? 3.370 3.624 -12.424 1.00 98.31 86 ARG A CA 1
ATOM 685 C C . ARG A 1 86 ? 2.815 4.726 -13.321 1.00 98.31 86 ARG A C 1
ATOM 687 O O . ARG A 1 86 ? 1.817 5.338 -12.950 1.00 98.31 86 ARG A O 1
ATOM 694 N N . ASN A 1 87 ? 3.463 4.997 -14.451 1.00 97.94 87 ASN A N 1
ATOM 695 C CA . ASN A 1 87 ? 3.054 6.078 -15.349 1.00 97.94 87 ASN A CA 1
ATOM 696 C C . ASN A 1 87 ? 1.634 5.855 -15.870 1.00 97.94 87 ASN A C 1
ATOM 698 O O . ASN A 1 87 ? 0.787 6.730 -15.698 1.00 97.94 87 ASN A O 1
ATOM 702 N N . ASP A 1 88 ? 1.362 4.660 -16.398 1.00 97.75 88 ASP A N 1
ATOM 703 C CA . ASP A 1 88 ? 0.050 4.299 -16.943 1.00 97.75 88 ASP A CA 1
ATOM 704 C C . ASP A 1 88 ? -1.047 4.404 -15.871 1.00 97.75 88 ASP A C 1
ATOM 706 O O . ASP A 1 88 ? -2.146 4.911 -16.114 1.00 97.75 88 ASP A O 1
ATOM 710 N N . LEU A 1 89 ? -0.742 3.952 -14.649 1.00 96.62 89 LEU A N 1
ATOM 711 C CA . LEU A 1 89 ? -1.678 3.981 -13.534 1.00 96.62 89 LEU A CA 1
ATOM 712 C C . LEU A 1 89 ? -1.983 5.414 -13.091 1.00 96.62 89 LEU A C 1
ATOM 714 O O . LEU A 1 89 ? -3.156 5.774 -12.980 1.00 96.62 89 LEU A O 1
ATOM 718 N N . LEU A 1 90 ? -0.963 6.240 -12.854 1.00 95.69 90 LEU A N 1
ATOM 719 C CA . LEU A 1 90 ? -1.159 7.619 -12.396 1.00 95.69 90 LEU A CA 1
ATOM 720 C C . LEU A 1 90 ? -1.841 8.483 -13.463 1.00 95.69 90 LEU A C 1
ATOM 722 O O . LEU A 1 90 ? -2.719 9.280 -13.120 1.00 95.69 90 LEU A O 1
ATOM 726 N N . GLU A 1 91 ? -1.527 8.261 -14.743 1.00 95.88 91 GLU A N 1
ATOM 727 C CA . GLU A 1 91 ? -2.231 8.887 -15.864 1.00 95.88 91 GLU A CA 1
ATOM 728 C C . GLU A 1 91 ? -3.713 8.489 -15.883 1.00 95.88 91 GLU A C 1
ATOM 730 O O . GLU A 1 91 ? -4.580 9.365 -15.933 1.00 95.88 91 GLU A O 1
ATOM 735 N N . SER A 1 92 ? -4.026 7.194 -15.751 1.00 94.38 92 SER A N 1
ATOM 736 C CA . SER A 1 92 ? -5.416 6.709 -15.741 1.00 94.38 92 SER A CA 1
ATOM 737 C C . SER A 1 92 ? -6.251 7.264 -14.578 1.00 94.38 92 SER A C 1
ATOM 739 O O . SER A 1 92 ? -7.458 7.461 -14.718 1.00 94.38 92 SER A O 1
ATOM 741 N N . LEU A 1 93 ? -5.606 7.556 -13.443 1.00 92.25 93 LEU A N 1
ATOM 742 C CA . LEU A 1 93 ? -6.234 8.172 -12.273 1.00 92.25 93 LEU A CA 1
ATOM 743 C C . LEU A 1 93 ? -6.294 9.707 -12.359 1.00 92.25 93 LEU A C 1
ATOM 745 O O . LEU A 1 93 ? -6.913 10.337 -11.499 1.00 92.25 93 LEU A O 1
ATOM 749 N N . GLY A 1 94 ? -5.651 10.324 -13.356 1.00 92.31 94 GLY A N 1
ATOM 750 C CA . GLY A 1 94 ? -5.545 11.779 -13.477 1.00 92.31 94 GLY A CA 1
ATOM 751 C C . GLY A 1 94 ? -4.753 12.428 -12.335 1.00 92.31 94 GLY A C 1
ATOM 752 O O . GLY A 1 94 ? -5.045 13.561 -11.940 1.00 92.31 94 GLY A O 1
ATOM 753 N N . VAL A 1 95 ? -3.782 11.705 -11.773 1.00 92.12 95 VAL A N 1
ATOM 754 C CA . VAL A 1 95 ? -2.951 12.138 -10.643 1.00 92.12 95 VAL A CA 1
ATOM 755 C C . VAL A 1 95 ? -1.556 12.528 -11.142 1.00 92.12 95 VAL A C 1
ATOM 757 O O . VAL A 1 95 ? -1.028 11.928 -12.071 1.00 92.12 95 VAL A O 1
ATOM 760 N N . ASN A 1 96 ? -0.945 13.551 -10.534 1.00 90.69 96 ASN A N 1
ATOM 761 C CA . ASN A 1 96 ? 0.415 13.967 -10.889 1.00 90.69 96 ASN A CA 1
ATOM 762 C C . ASN A 1 96 ? 1.410 12.811 -10.620 1.00 90.69 96 ASN A C 1
ATOM 764 O O . ASN A 1 96 ? 1.394 12.295 -9.502 1.00 90.69 96 ASN A O 1
ATOM 768 N N . PRO A 1 97 ? 2.290 12.434 -11.572 1.00 88.69 97 PRO A N 1
ATOM 769 C CA . PRO A 1 97 ? 3.326 11.419 -11.358 1.00 88.69 97 PRO A CA 1
ATOM 770 C C . PRO A 1 97 ? 4.212 11.651 -10.122 1.00 88.69 97 PRO A C 1
ATOM 772 O O . PRO A 1 97 ? 4.666 10.684 -9.513 1.00 88.69 97 PRO A O 1
ATOM 775 N N . ASP A 1 98 ? 4.388 12.902 -9.688 1.00 91.31 98 ASP A N 1
ATOM 776 C CA . ASP A 1 98 ? 5.187 13.275 -8.511 1.00 91.31 98 ASP A CA 1
ATOM 777 C C . ASP A 1 98 ? 4.680 12.662 -7.190 1.00 91.31 98 ASP A C 1
ATOM 779 O O . ASP A 1 98 ? 5.405 12.669 -6.194 1.00 91.31 98 ASP A O 1
ATOM 783 N N . VAL A 1 99 ? 3.444 12.137 -7.142 1.00 94.56 99 VAL A N 1
ATOM 784 C CA . VAL A 1 99 ? 2.929 11.470 -5.930 1.00 94.56 99 VAL A CA 1
ATOM 785 C C . VAL A 1 99 ? 3.672 10.175 -5.604 1.00 94.56 99 VAL A C 1
ATOM 787 O O . VAL A 1 99 ? 3.662 9.768 -4.445 1.00 94.56 99 VAL A O 1
ATOM 790 N N . LEU A 1 100 ? 4.301 9.530 -6.594 1.00 96.31 100 LEU A N 1
ATOM 791 C CA . LEU A 1 100 ? 5.152 8.356 -6.401 1.00 96.31 100 LEU A CA 1
ATOM 792 C C . LEU A 1 100 ? 6.505 8.581 -7.105 1.00 96.31 100 LEU A C 1
ATOM 794 O O . LEU A 1 100 ? 6.631 8.318 -8.307 1.00 96.31 100 LEU A O 1
ATOM 798 N N . PRO A 1 101 ? 7.518 9.066 -6.363 1.00 95.69 101 PRO A N 1
ATOM 799 C CA . PRO A 1 101 ? 8.862 9.319 -6.879 1.00 95.69 101 PRO A CA 1
ATOM 800 C C . PRO A 1 101 ? 9.478 8.101 -7.571 1.00 95.69 101 PRO A C 1
ATOM 802 O O . PRO A 1 101 ? 9.273 6.982 -7.120 1.00 95.69 101 PRO A O 1
ATOM 805 N N . GLU A 1 102 ? 10.239 8.300 -8.655 1.00 96.62 102 GLU A N 1
ATOM 806 C CA . GLU A 1 102 ? 10.780 7.197 -9.478 1.00 96.62 102 GLU A CA 1
ATOM 807 C C . GLU A 1 102 ? 11.750 6.275 -8.735 1.00 96.62 102 GLU A C 1
ATOM 809 O O . GLU A 1 102 ? 11.896 5.109 -9.091 1.00 96.62 102 GLU A O 1
ATOM 814 N N . ASP A 1 103 ? 12.397 6.781 -7.690 1.00 95.62 103 ASP A N 1
ATOM 815 C CA . ASP A 1 103 ? 13.352 6.037 -6.876 1.00 95.62 103 ASP A CA 1
ATOM 816 C C . ASP A 1 103 ? 12.695 4.946 -6.012 1.00 95.62 103 ASP A C 1
ATOM 818 O O . ASP A 1 103 ? 13.418 4.142 -5.419 1.00 95.62 103 ASP A O 1
ATOM 822 N N . PHE A 1 104 ? 11.357 4.835 -6.002 1.00 96.38 104 PHE A N 1
ATOM 823 C CA . PHE A 1 104 ? 10.628 3.762 -5.311 1.00 96.38 104 PHE A CA 1
ATOM 824 C C . PHE A 1 104 ? 11.098 2.354 -5.711 1.00 96.38 104 PHE A C 1
ATOM 826 O O . PHE A 1 104 ? 11.093 1.441 -4.884 1.00 96.38 104 PHE A O 1
ATOM 833 N N . VAL A 1 105 ? 11.552 2.171 -6.958 1.00 97.06 105 VAL A N 1
ATOM 834 C CA . VAL A 1 105 ? 12.060 0.877 -7.445 1.00 97.06 105 VAL A CA 1
ATOM 835 C C . VAL A 1 105 ? 13.305 0.413 -6.685 1.00 97.06 105 VAL A C 1
ATOM 837 O O . VAL A 1 105 ? 13.597 -0.774 -6.645 1.00 97.06 105 VAL A O 1
ATOM 840 N N . SER A 1 106 ? 14.016 1.310 -6.000 1.00 95.25 106 SER A N 1
ATOM 841 C CA . SER A 1 106 ? 15.176 0.937 -5.182 1.00 95.25 106 SER A CA 1
ATOM 842 C C . SER A 1 106 ? 14.813 0.304 -3.831 1.00 95.25 106 SER A C 1
ATOM 844 O O . SER A 1 106 ? 15.684 -0.282 -3.186 1.00 95.25 106 SER A O 1
ATOM 846 N N . CYS A 1 107 ? 13.553 0.402 -3.386 1.00 93.69 107 CYS A N 1
ATOM 847 C CA . CYS A 1 107 ? 13.140 0.008 -2.034 1.00 93.69 107 CYS A CA 1
ATOM 848 C C . CYS A 1 107 ? 11.924 -0.933 -1.970 1.00 93.69 107 CYS A C 1
ATOM 850 O O . CYS A 1 107 ? 11.441 -1.222 -0.877 1.00 93.69 107 CYS A O 1
ATOM 852 N N . CYS A 1 108 ? 11.447 -1.449 -3.108 1.00 94.19 108 CYS A N 1
ATOM 853 C CA . CYS A 1 108 ? 10.239 -2.281 -3.180 1.00 94.19 108 CYS A CA 1
ATOM 854 C C . CYS A 1 108 ? 10.477 -3.724 -3.671 1.00 94.19 108 CYS A C 1
ATOM 856 O O . CYS A 1 108 ? 9.574 -4.340 -4.235 1.00 94.19 108 CYS A O 1
ATOM 858 N N . PHE A 1 109 ? 11.686 -4.263 -3.484 1.00 96.50 109 PHE A N 1
ATOM 859 C CA . PHE A 1 109 ? 12.069 -5.612 -3.918 1.00 96.50 109 PHE A CA 1
ATOM 860 C C . PHE A 1 109 ? 12.336 -6.544 -2.737 1.00 96.50 109 PHE A C 1
ATOM 862 O O . PHE A 1 109 ? 12.878 -6.125 -1.714 1.00 96.50 109 PHE A O 1
ATOM 869 N N . SER A 1 110 ? 12.079 -7.839 -2.952 1.00 94.69 110 SER A N 1
ATOM 870 C CA . SER A 1 110 ? 12.301 -8.913 -1.970 1.00 94.69 110 SER A CA 1
ATOM 871 C C . SER A 1 110 ? 11.511 -8.749 -0.662 1.00 94.69 110 SER A C 1
ATOM 873 O O . SER A 1 110 ? 10.792 -7.779 -0.439 1.00 94.69 110 SER A O 1
ATOM 875 N N . GLU A 1 111 ? 11.652 -9.727 0.233 1.00 95.69 111 GLU A N 1
ATOM 876 C CA . GLU A 1 111 ? 11.053 -9.706 1.566 1.00 95.69 111 GLU A CA 1
ATOM 877 C C . GLU A 1 111 ? 12.138 -9.505 2.626 1.00 95.69 111 GLU A C 1
ATOM 879 O O . GLU A 1 111 ? 13.009 -10.351 2.838 1.00 95.69 111 GLU A O 1
ATOM 884 N N . MET A 1 112 ? 12.101 -8.365 3.313 1.00 96.06 112 MET A N 1
ATOM 885 C CA . MET A 1 112 ? 13.062 -8.056 4.369 1.00 96.06 112 MET A CA 1
ATOM 886 C C . MET A 1 112 ? 12.523 -8.528 5.722 1.00 96.06 112 MET A C 1
ATOM 888 O O . MET A 1 112 ? 11.460 -8.084 6.161 1.00 96.06 112 MET A O 1
ATOM 892 N N . ALA A 1 113 ? 13.275 -9.375 6.432 1.00 98.19 113 ALA A N 1
ATOM 893 C CA . ALA A 1 113 ? 12.847 -9.919 7.726 1.00 98.19 113 ALA A CA 1
ATOM 894 C C . ALA A 1 113 ? 12.438 -8.844 8.766 1.00 98.19 113 ALA A C 1
ATOM 896 O O . ALA A 1 113 ? 11.406 -9.027 9.415 1.00 98.19 113 ALA A O 1
ATOM 897 N N . PRO A 1 114 ? 13.144 -7.699 8.908 1.00 98.12 114 PRO A N 1
ATOM 898 C CA . PRO A 1 114 ? 12.709 -6.630 9.811 1.00 98.12 114 PRO A CA 1
ATOM 899 C C . PRO A 1 114 ? 11.360 -6.010 9.420 1.00 98.12 114 PRO A C 1
ATOM 901 O O . PRO A 1 114 ? 10.536 -5.737 10.289 1.00 98.12 114 PRO A O 1
ATOM 904 N N . VAL A 1 115 ? 11.101 -5.836 8.119 1.00 98.12 115 VAL A N 1
ATOM 905 C CA . VAL A 1 115 ? 9.825 -5.308 7.609 1.00 98.12 115 VAL A CA 1
ATOM 906 C C . VAL A 1 115 ? 8.696 -6.299 7.890 1.00 98.12 115 VAL A C 1
ATOM 908 O O . VAL A 1 115 ? 7.646 -5.906 8.398 1.00 98.12 115 VAL A O 1
ATOM 911 N N . CYS A 1 116 ? 8.940 -7.594 7.662 1.00 98.38 116 CYS A N 1
ATOM 912 C CA . CYS A 1 116 ? 7.985 -8.660 7.970 1.00 98.38 116 CYS A CA 1
ATOM 913 C C . CYS A 1 116 ? 7.624 -8.689 9.462 1.00 98.38 116 CYS A C 1
ATOM 915 O O . CYS A 1 116 ? 6.456 -8.847 9.808 1.00 98.38 116 CYS A O 1
ATOM 917 N N . ALA A 1 117 ? 8.606 -8.497 10.349 1.00 98.56 117 ALA A N 1
ATOM 918 C CA . ALA A 1 117 ? 8.369 -8.451 11.789 1.00 98.56 117 ALA A CA 1
ATOM 919 C C . ALA A 1 117 ? 7.480 -7.262 12.195 1.00 98.56 117 ALA A C 1
ATOM 921 O O . ALA A 1 117 ? 6.551 -7.437 12.985 1.00 98.56 117 ALA A O 1
ATOM 922 N N . VAL A 1 118 ? 7.720 -6.071 11.633 1.00 98.56 118 VAL A N 1
ATOM 923 C CA . VAL A 1 118 ? 6.906 -4.876 11.918 1.00 98.56 118 VAL A CA 1
ATOM 924 C C . VAL A 1 118 ? 5.483 -5.040 11.384 1.00 98.56 118 VAL A C 1
ATOM 926 O O . VAL A 1 118 ? 4.524 -4.936 12.150 1.00 98.56 118 VAL A O 1
ATOM 929 N N . VAL A 1 119 ? 5.334 -5.337 10.090 1.00 98.56 119 VAL A N 1
ATOM 930 C CA . VAL A 1 119 ? 4.016 -5.458 9.444 1.00 98.56 119 VAL A CA 1
ATOM 931 C C . VAL A 1 119 ? 3.227 -6.625 10.037 1.00 98.56 119 VAL A C 1
ATOM 933 O O . VAL A 1 119 ? 2.049 -6.468 10.356 1.00 98.56 119 VAL A O 1
ATOM 936 N N . GLY A 1 120 ? 3.875 -7.771 10.262 1.00 98.69 120 GLY A N 1
ATOM 937 C CA . GLY A 1 120 ? 3.262 -8.940 10.891 1.00 98.69 120 GLY A CA 1
ATOM 938 C C . GLY A 1 120 ? 2.825 -8.679 12.333 1.00 98.69 120 GLY A C 1
ATOM 939 O O . GLY A 1 120 ? 1.743 -9.111 12.728 1.00 98.69 120 GLY A O 1
ATOM 940 N N . GLY A 1 121 ? 3.611 -7.920 13.105 1.00 98.69 121 GLY A N 1
ATOM 941 C CA . GLY A 1 121 ? 3.244 -7.505 14.459 1.00 98.69 121 GLY A CA 1
ATOM 942 C C . GLY A 1 121 ? 2.005 -6.605 14.485 1.00 98.69 121 GLY A C 1
ATOM 943 O O . GLY A 1 121 ? 1.077 -6.860 15.255 1.00 98.69 121 GLY A O 1
ATOM 944 N N . VAL A 1 122 ? 1.952 -5.593 13.612 1.00 98.62 122 VAL A N 1
ATOM 945 C CA . VAL A 1 122 ? 0.790 -4.694 13.502 1.00 98.62 122 VAL A CA 1
ATOM 946 C C . VAL A 1 122 ? -0.445 -5.460 13.033 1.00 98.62 122 VAL A C 1
ATOM 948 O O . VAL A 1 122 ? -1.487 -5.387 13.683 1.00 98.62 122 VAL A O 1
ATOM 951 N N . LEU A 1 123 ? -0.330 -6.248 11.962 1.00 98.69 123 LEU A N 1
ATOM 952 C CA . LEU A 1 123 ? -1.440 -7.043 11.436 1.00 98.69 123 LEU A CA 1
ATOM 953 C C . LEU A 1 123 ? -1.959 -8.049 12.472 1.00 98.69 123 LEU A C 1
ATOM 955 O O . LEU A 1 123 ? -3.166 -8.140 12.692 1.00 98.69 123 LEU A O 1
ATOM 959 N N . GLY A 1 124 ? -1.059 -8.770 13.147 1.00 98.69 124 GLY A N 1
ATOM 960 C CA . GLY A 1 124 ? -1.418 -9.710 14.207 1.00 98.69 124 GLY A CA 1
ATOM 961 C C . GLY A 1 124 ? -2.170 -9.029 15.352 1.00 98.69 124 GLY A C 1
ATOM 962 O O . GLY A 1 124 ? -3.190 -9.543 15.814 1.00 98.69 124 GLY A O 1
ATOM 963 N N . GLN A 1 125 ? -1.728 -7.838 15.764 1.00 98.56 125 GLN A N 1
ATOM 964 C CA . GLN A 1 125 ? -2.416 -7.060 16.791 1.00 98.56 125 GLN A CA 1
ATOM 965 C C . GLN A 1 125 ? -3.812 -6.599 16.338 1.00 98.56 125 GLN A C 1
ATOM 967 O O . GLN A 1 125 ? -4.754 -6.670 17.129 1.00 98.56 125 GLN A O 1
ATOM 972 N N . GLU A 1 126 ? -3.979 -6.164 15.086 1.00 98.50 126 GLU A N 1
ATOM 973 C CA . GLU A 1 126 ? -5.292 -5.773 14.547 1.00 98.50 126 GLU A CA 1
ATOM 974 C C . GLU A 1 126 ? -6.266 -6.958 14.480 1.00 98.50 126 GLU A C 1
ATOM 976 O O . GLU A 1 126 ? -7.441 -6.811 14.830 1.00 98.50 126 GLU A O 1
ATOM 981 N N . VAL A 1 127 ? -5.778 -8.157 14.139 1.00 98.56 127 VAL A N 1
ATOM 982 C CA . VAL A 1 127 ? -6.574 -9.395 14.202 1.00 98.56 127 VAL A CA 1
ATOM 983 C C . VAL A 1 127 ? -7.040 -9.670 15.636 1.00 98.56 127 VAL A C 1
ATOM 985 O O . VAL A 1 127 ? -8.221 -9.948 15.856 1.00 98.56 127 VAL A O 1
ATOM 988 N N . VAL A 1 128 ? -6.155 -9.537 16.631 1.00 98.50 128 VAL A N 1
ATOM 989 C CA . VAL A 1 128 ? -6.514 -9.723 18.049 1.00 98.50 128 VAL A CA 1
ATOM 990 C C . VAL A 1 128 ? -7.557 -8.697 18.506 1.00 98.50 128 VAL A C 1
ATOM 992 O O . VAL A 1 128 ? -8.532 -9.080 19.161 1.00 98.50 128 VAL A O 1
ATOM 995 N N . LYS A 1 129 ? -7.412 -7.413 18.147 1.00 98.00 129 LYS A N 1
ATOM 996 C CA . LYS A 1 129 ? -8.401 -6.362 18.469 1.00 98.00 129 LYS A CA 1
ATOM 997 C C . LYS A 1 129 ? -9.774 -6.675 17.871 1.00 98.00 129 LYS A C 1
ATOM 999 O O . LYS A 1 129 ? -10.781 -6.630 18.579 1.00 98.00 129 LYS A O 1
ATOM 1004 N N . ALA A 1 130 ? -9.816 -7.053 16.592 1.00 97.50 130 ALA A N 1
ATOM 1005 C CA . ALA A 1 130 ? -11.059 -7.373 15.895 1.00 97.50 130 ALA A CA 1
ATOM 1006 C C . ALA A 1 130 ? -11.782 -8.584 16.512 1.00 97.50 130 ALA A C 1
ATOM 1008 O O . ALA A 1 130 ? -12.985 -8.514 16.770 1.00 97.50 130 ALA A O 1
ATOM 1009 N N . LEU A 1 131 ? -11.053 -9.671 16.797 1.00 98.31 131 LEU A N 1
ATOM 1010 C CA . LEU A 1 131 ? -11.622 -10.895 17.374 1.00 98.31 131 LEU A CA 1
ATOM 1011 C C . LEU A 1 131 ? -12.067 -10.715 18.830 1.00 98.31 131 LEU A C 1
ATOM 1013 O O . LEU A 1 131 ? -13.110 -11.232 19.223 1.00 98.31 131 LEU A O 1
ATOM 1017 N N . SER A 1 132 ? -11.292 -9.978 19.630 1.00 97.94 132 SER A N 1
ATOM 1018 C CA . SER A 1 132 ? -11.628 -9.709 21.036 1.00 97.94 132 SER A CA 1
ATOM 1019 C C . SER A 1 132 ? -12.679 -8.611 21.214 1.00 97.94 132 SER A C 1
ATOM 1021 O O . SER A 1 132 ? -13.193 -8.440 22.320 1.00 97.94 132 SER A O 1
ATOM 1023 N N . GLN A 1 133 ? -12.990 -7.865 20.147 1.00 96.88 133 GLN A N 1
ATOM 1024 C CA . GLN A 1 133 ? -13.841 -6.672 20.172 1.00 96.88 133 GLN A CA 1
ATOM 1025 C C . GLN A 1 133 ? -13.382 -5.644 21.219 1.00 96.88 133 GLN A C 1
ATOM 1027 O O . GLN A 1 133 ? -14.197 -4.953 21.840 1.00 96.88 133 GLN A O 1
ATOM 1032 N N . ARG A 1 134 ? -12.063 -5.556 21.422 1.00 94.94 134 ARG A N 1
ATOM 1033 C CA . ARG A 1 134 ? -11.423 -4.663 22.384 1.00 94.94 134 ARG A CA 1
ATOM 1034 C C . ARG A 1 134 ? -10.483 -3.712 21.657 1.00 94.94 134 ARG A C 1
ATOM 1036 O O . ARG A 1 134 ? -9.709 -4.132 20.806 1.00 94.94 134 ARG A O 1
ATOM 1043 N N . ASP A 1 135 ? -10.548 -2.449 22.073 1.00 95.62 135 ASP A N 1
ATOM 1044 C CA . ASP A 1 135 ? -9.842 -1.311 21.483 1.00 95.62 135 ASP A CA 1
ATOM 1045 C C . ASP A 1 135 ? -10.279 -1.010 20.032 1.00 95.62 135 ASP A C 1
ATOM 1047 O O . ASP A 1 135 ? -10.753 -1.886 19.309 1.00 95.62 135 ASP A O 1
ATOM 1051 N N . PRO A 1 136 ? -10.216 0.256 19.583 1.00 95.81 136 PRO A N 1
ATOM 1052 C CA . PRO A 1 136 ? -10.592 0.589 18.215 1.00 95.81 136 PRO A CA 1
ATOM 1053 C C . PRO A 1 136 ? -9.565 0.017 17.215 1.00 95.81 136 PRO A C 1
ATOM 1055 O O . PRO A 1 136 ? -8.366 0.259 17.389 1.00 95.81 136 PRO A O 1
ATOM 1058 N N . PRO A 1 137 ? -10.008 -0.701 16.165 1.00 97.44 137 PRO A N 1
ATOM 1059 C CA . PRO A 1 137 ? -9.126 -1.129 15.084 1.00 97.44 137 PRO A CA 1
ATOM 1060 C C . PRO A 1 137 ? -8.728 0.054 14.189 1.00 97.44 137 PRO A C 1
ATOM 1062 O O . PRO A 1 137 ? -9.455 1.050 14.086 1.00 97.44 137 PRO A O 1
ATOM 1065 N N . HIS A 1 138 ? -7.595 -0.072 13.506 1.00 97.88 138 HIS A N 1
ATOM 1066 C CA . HIS A 1 138 ? -7.214 0.794 12.394 1.00 97.88 138 HIS A CA 1
ATOM 1067 C C . HIS A 1 138 ? -8.235 0.655 11.252 1.00 97.88 138 HIS A C 1
ATOM 1069 O O . HIS A 1 138 ? -8.704 -0.442 10.955 1.00 97.88 138 HIS A O 1
ATOM 1075 N N . ASN A 1 139 ? -8.595 1.766 10.608 1.00 96.50 139 ASN A N 1
ATOM 1076 C CA . ASN A 1 139 ? -9.576 1.799 9.522 1.00 96.50 139 ASN A CA 1
ATOM 1077 C C . ASN A 1 139 ? -9.013 2.608 8.343 1.00 96.50 139 ASN A C 1
ATOM 1079 O O . ASN A 1 139 ? -8.908 3.825 8.469 1.00 96.50 139 ASN A O 1
ATOM 1083 N N . ASN A 1 140 ? -8.638 2.003 7.215 1.00 95.94 140 ASN A N 1
ATOM 1084 C CA . ASN A 1 140 ? -8.632 0.567 6.870 1.00 95.94 140 ASN A CA 1
ATOM 1085 C C . ASN A 1 140 ? -7.299 0.078 6.288 1.00 95.94 140 ASN A C 1
ATOM 1087 O O . ASN A 1 140 ? -7.126 -1.131 6.145 1.00 95.94 140 ASN A O 1
ATOM 1091 N N . PHE A 1 141 ? -6.356 0.978 6.010 1.00 98.12 141 PHE A N 1
ATOM 1092 C CA . PHE A 1 141 ? -5.007 0.633 5.584 1.00 98.12 141 PHE A CA 1
ATOM 1093 C C . PHE A 1 141 ? -3.976 1.003 6.639 1.00 98.12 141 PHE A C 1
ATOM 1095 O O . PHE A 1 141 ? -4.096 2.012 7.333 1.00 98.12 141 PHE A O 1
ATOM 1102 N N . PHE A 1 142 ? -2.925 0.195 6.701 1.00 98.50 142 PHE A N 1
ATOM 1103 C CA . PHE A 1 142 ? -1.689 0.516 7.389 1.00 98.50 142 PHE A CA 1
ATOM 1104 C C . PHE A 1 142 ? -0.541 0.391 6.387 1.00 98.50 142 PHE A C 1
ATOM 1106 O O . PHE A 1 142 ? -0.359 -0.672 5.792 1.00 98.50 142 PHE A O 1
ATOM 1113 N N . PHE A 1 143 ? 0.211 1.471 6.212 1.00 98.38 143 PHE A N 1
ATOM 1114 C CA . PHE A 1 143 ? 1.391 1.538 5.358 1.00 98.38 143 PHE A CA 1
ATOM 1115 C C . PHE A 1 143 ? 2.636 1.709 6.221 1.00 98.38 143 PHE A C 1
ATOM 1117 O O . PHE A 1 143 ? 2.617 2.455 7.203 1.00 98.38 143 PHE A O 1
ATOM 1124 N N . PHE A 1 144 ? 3.711 1.013 5.857 1.00 98.19 144 PHE A N 1
ATOM 1125 C CA . PHE A 1 144 ? 4.980 1.075 6.568 1.00 98.19 144 PHE A CA 1
ATOM 1126 C C . PHE A 1 144 ? 6.131 1.338 5.598 1.00 98.19 144 PHE A C 1
ATOM 1128 O O . PHE A 1 144 ? 6.396 0.527 4.714 1.00 98.19 144 PHE A O 1
ATOM 1135 N N . ASP A 1 145 ? 6.836 2.447 5.819 1.00 97.00 145 ASP A N 1
ATOM 1136 C CA . ASP A 1 145 ? 8.064 2.816 5.118 1.00 97.00 145 ASP A CA 1
ATOM 1137 C C . ASP A 1 145 ? 9.251 2.559 6.058 1.00 97.00 145 ASP A C 1
ATOM 1139 O O . ASP A 1 145 ? 9.488 3.308 7.012 1.00 97.00 145 ASP A O 1
ATOM 1143 N N . GLY A 1 146 ? 10.000 1.488 5.787 1.00 95.50 146 GLY A N 1
ATOM 1144 C CA . GLY A 1 146 ? 11.167 1.092 6.578 1.00 95.50 146 GLY A CA 1
ATOM 1145 C C . GLY A 1 146 ? 12.389 2.003 6.411 1.00 95.50 146 GLY A C 1
ATOM 1146 O O . GLY A 1 146 ? 13.272 1.973 7.266 1.00 95.50 146 GLY A O 1
ATOM 1147 N N . ILE A 1 147 ? 12.442 2.824 5.356 1.00 94.12 147 ILE A N 1
ATOM 1148 C CA . ILE A 1 147 ? 13.531 3.783 5.122 1.00 94.12 147 ILE A CA 1
ATOM 1149 C C . ILE A 1 147 ? 13.329 5.019 5.997 1.00 94.12 147 ILE A C 1
ATOM 1151 O O . ILE A 1 147 ? 14.266 5.484 6.647 1.00 94.12 147 ILE A O 1
ATOM 1155 N N . LYS A 1 148 ? 12.096 5.537 6.046 1.00 94.75 148 LYS A N 1
ATOM 1156 C CA . LYS A 1 148 ? 11.743 6.698 6.882 1.00 94.75 148 LYS A CA 1
ATOM 1157 C C . LYS A 1 148 ? 11.363 6.318 8.317 1.00 94.75 148 LYS A C 1
ATOM 1159 O O . LYS A 1 148 ? 11.334 7.188 9.182 1.00 94.75 148 LYS A O 1
ATOM 1164 N N . GLY A 1 149 ? 11.055 5.046 8.570 1.00 94.75 149 GLY A N 1
ATOM 1165 C CA . GLY A 1 149 ? 10.545 4.561 9.855 1.00 94.75 149 GLY A CA 1
ATOM 1166 C C . GLY A 1 149 ? 9.099 4.984 10.138 1.00 94.75 149 GLY A C 1
ATOM 1167 O O . GLY A 1 149 ? 8.696 5.049 11.299 1.00 94.75 149 GLY A O 1
ATOM 1168 N N . ASN A 1 150 ? 8.318 5.293 9.099 1.00 95.88 150 ASN A N 1
ATOM 1169 C CA . ASN A 1 150 ? 6.947 5.782 9.237 1.00 95.88 150 ASN A CA 1
ATOM 1170 C C . ASN A 1 150 ? 5.944 4.626 9.196 1.00 95.88 150 ASN A C 1
ATOM 1172 O O . ASN A 1 150 ? 5.994 3.796 8.294 1.00 95.88 150 ASN A O 1
ATOM 1176 N N . GLY A 1 151 ? 4.992 4.619 10.133 1.00 97.50 151 GLY A N 1
ATOM 1177 C CA . GLY A 1 151 ? 3.794 3.779 10.090 1.00 97.50 151 GLY A CA 1
ATOM 1178 C C . GLY A 1 151 ? 2.548 4.656 10.004 1.00 97.50 151 GLY A C 1
ATOM 1179 O O . GLY A 1 151 ? 2.236 5.366 10.962 1.00 97.50 151 GLY A O 1
ATOM 1180 N N . ILE A 1 152 ? 1.852 4.635 8.870 1.00 97.94 152 ILE A N 1
ATOM 1181 C CA . ILE A 1 152 ? 0.726 5.531 8.574 1.00 97.94 152 ILE A CA 1
ATOM 1182 C C . ILE A 1 152 ? -0.556 4.711 8.472 1.00 97.94 152 ILE A C 1
ATOM 1184 O O 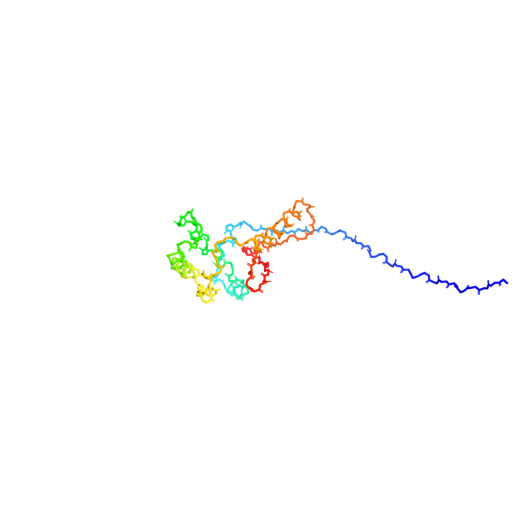. ILE A 1 152 ? -0.604 3.702 7.774 1.00 97.94 152 ILE A O 1
ATOM 1188 N N . VAL A 1 153 ? -1.609 5.159 9.158 1.00 97.56 153 VAL A N 1
ATOM 1189 C CA . VAL A 1 153 ? -2.958 4.603 9.015 1.00 97.56 153 VAL A CA 1
ATOM 1190 C C . VAL A 1 153 ? -3.773 5.518 8.112 1.00 97.56 153 VAL A C 1
ATOM 1192 O O . VAL A 1 153 ? -3.946 6.696 8.427 1.00 97.56 153 VAL A O 1
ATOM 1195 N N . GLU A 1 154 ? -4.293 4.964 7.021 1.00 96.00 154 GLU A N 1
ATOM 1196 C CA . GLU A 1 154 ? -5.130 5.674 6.053 1.00 96.00 154 GLU A CA 1
ATOM 1197 C C . GLU A 1 154 ? -6.538 5.084 6.015 1.00 96.00 154 GLU A C 1
ATOM 1199 O O . GLU A 1 154 ? -6.732 3.870 6.096 1.00 96.00 154 GLU A O 1
ATOM 1204 N N . CYS A 1 155 ? -7.527 5.960 5.846 1.00 94.69 155 CYS A N 1
ATOM 1205 C CA . CYS A 1 155 ? -8.931 5.590 5.690 1.00 94.69 155 CYS A CA 1
ATOM 1206 C C . CYS A 1 155 ? -9.353 5.884 4.250 1.00 94.69 155 CYS A C 1
ATOM 1208 O O . CYS A 1 155 ? -9.691 7.028 3.925 1.00 94.69 155 CYS A O 1
ATOM 1210 N N . LEU A 1 156 ? -9.278 4.865 3.390 1.00 93.44 156 LEU A N 1
ATOM 1211 C CA . LEU A 1 156 ? -9.523 4.986 1.952 1.00 93.44 156 LEU A CA 1
ATOM 1212 C C . LEU A 1 156 ? -10.779 4.217 1.534 1.00 93.44 156 LEU A C 1
ATOM 1214 O O . LEU A 1 156 ? -11.116 3.177 2.101 1.00 93.44 156 LEU A O 1
ATOM 1218 N N . GLY A 1 157 ? -11.465 4.751 0.525 1.00 88.56 157 GLY A N 1
ATOM 1219 C CA . GLY A 1 157 ? -12.781 4.310 0.068 1.00 88.56 157 GLY A CA 1
ATOM 1220 C C . GLY A 1 157 ? -13.892 5.323 0.386 1.00 88.56 157 GLY A C 1
ATOM 1221 O O . GLY A 1 157 ? -13.609 6.453 0.803 1.00 88.56 157 GLY A O 1
ATOM 1222 N N . PRO A 1 158 ? -15.164 4.959 0.152 1.00 71.62 158 PRO A N 1
ATOM 1223 C CA . PRO A 1 158 ? -16.298 5.855 0.340 1.00 71.62 158 PRO A CA 1
ATOM 1224 C C . PRO A 1 158 ? -16.452 6.295 1.796 1.00 71.62 158 PRO A C 1
ATOM 1226 O O . PRO A 1 158 ? -16.224 5.519 2.725 1.00 71.62 158 PRO A O 1
ATOM 1229 N N . LYS A 1 159 ? -16.858 7.555 1.980 1.00 60.31 159 LYS A N 1
ATOM 1230 C CA . LYS A 1 159 ? -17.287 8.100 3.275 1.00 60.31 159 LYS A CA 1
ATOM 1231 C C . LYS A 1 159 ? -18.797 8.065 3.400 1.00 60.31 159 LYS A C 1
ATOM 1233 O O . LYS A 1 159 ? -19.452 8.424 2.398 1.00 60.31 159 LYS A O 1
#

Radius of gyration: 23.64 Å; chains: 1; bounding box: 37×32×93 Å

Secondary structure (DSSP, 8-state):
----------------------------HHHHHS----SHHHHHHHTTS-THHHHHHHHHHHHHHHSS---GGGHHHHHHHHHHHHHHHHHHTT--GGGS-GGGGGTSSS--HHHHHHHHHHHHHHHHHHHHT-SPPP-SEEEEETTTTEEEEE--S--

Sequence (159 aa):
MEDGPDTKKAKLEATETTMVKKKVLFCPFKEALEVDWSSDKAKAALRRTTCDYFLLQVLLKFRTDKGRDPQSDTYGEDSELLLQIRNDLLESLGVNPDVLPEDFVSCCFSEMAPVCAVVGGVLGQEVVKALSQRDPPHNNFFFFDGIKGNGIVECLGPK

Foldseek 3Di:
DDDDDDDPDDPPPPPDDDDDDDDDDADDPVQLLPFQCPDPVSVVVLVVDALVSLVVVLQVVLCVVPVDGDEPVCLVVSLVSSLVSLVVVCVVNVHDSVSHDSCVSVPRYDDDPVVCVVVVVLVVVLVVCVVVVHDDHQADDWDADPVVRDIDGDHGGDD

Organism: Sarcophilus harrisii (NCBI:txid9305)

pLDDT: mean 91.1, std 13.08, range [38.66, 98.69]

InterPro domains:
  IPR035985 Ubiquitin-activating enzyme-like [SSF69572] (17-155)